Protein AF-A0A8T5ZHW4-F1 (afdb_monomer_lite)

pLDDT: mean 70.49, std 11.6, range [33.94, 86.69]

Foldseek 3Di:
DVLLLVLLVLLLVLLVVLLVVLVVPVDPDPPPLLVVLLVLLLVQLVVLQCVLVPPDDDPDPDDPPPVVVVNSVSVSVSVSSVSSPVSSVVNVVPDDSNVVSNVRSVVSSVCVVVCVVVCVVCCVPCVSVVSNVSSVVSNVVSVVSVVVVVVD

Organism: Escherichia coli (NCBI:txid562)

Radius of gyration: 17.38 Å; chains: 1; bounding box: 43×39×49 Å

InterPro domains:
  IPR003810 Putative manganese efflux pump [PF02659] (1-146)
  IPR003810 Putative manganese efflux pump [PTHR35529] (1-149)
  IPR022929 Manganese exporter MntP [MF_01521] (1-149)

Secondary structure (DSSP, 8-state):
-HHHHHHHHHHHHHHHHHHHHHHH-TTTHHHHHHHHHHHHHHHHHHHHHHHHHH-SS---S--HHHHHHHHHHHHHHHHHHHHHHHHHHHHHTT--HHHHHHHHHHHHHHHHHHHHHHHHHHHHHHHHHHHHHHHHHHHHHHHHHHHHHHH-

Sequence (152 aa):
LRTGLIFGAVETLTPLIGWGMGMLASRFVLEWNHWIAFVLLIFLGGRMIIEGFRGADDEDEEPRRRHGFWLLVTTAIATSLDAMAVGVGLAFLQVNIIATALAIGCATLIMSTLGMMVGRFIGSIIGKKAEILGGLVLIGIGVQILWTHFHG

Structure (mmCIF, N/CA/C/O backbone):
data_AF-A0A8T5ZHW4-F1
#
_entry.id   AF-A0A8T5ZHW4-F1
#
loop_
_atom_site.group_PDB
_atom_site.id
_atom_site.type_symbol
_atom_site.label_atom_id
_atom_site.label_alt_id
_atom_site.label_comp_id
_atom_site.label_asym_id
_atom_site.label_entity_id
_atom_site.label_seq_id
_atom_site.pdbx_PDB_ins_code
_atom_site.Cartn_x
_atom_site.Cartn_y
_atom_site.Cartn_z
_atom_site.occupancy
_atom_site.B_iso_or_equiv
_atom_site.auth_seq_id
_atom_site.auth_comp_id
_atom_site.auth_asym_id
_atom_site.auth_atom_id
_atom_site.pdbx_PDB_model_num
ATOM 1 N N . LEU A 1 1 ? 11.041 13.430 -0.108 1.00 62.59 1 LEU A N 1
ATOM 2 C CA . LEU A 1 1 ? 10.346 14.137 0.991 1.00 62.59 1 LEU A CA 1
ATOM 3 C C . LEU A 1 1 ? 8.910 14.527 0.631 1.00 62.59 1 LEU A C 1
ATOM 5 O O . LEU A 1 1 ? 8.019 14.053 1.312 1.00 62.59 1 LEU A O 1
ATOM 9 N N . ARG A 1 2 ? 8.651 15.292 -0.450 1.00 70.69 2 ARG A N 1
ATOM 10 C CA . ARG A 1 2 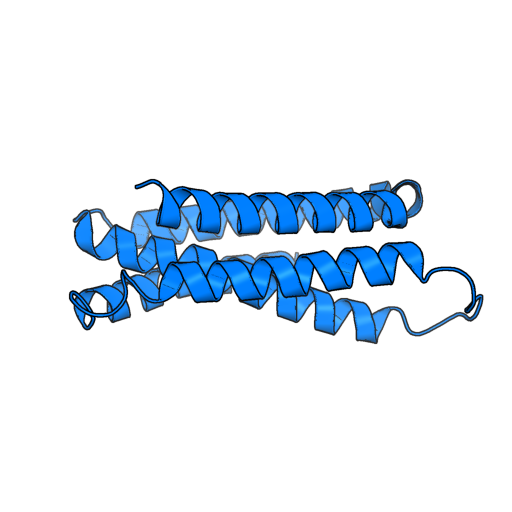? 7.268 15.638 -0.869 1.00 70.69 2 ARG A CA 1
ATOM 11 C C . ARG A 1 2 ? 6.353 14.411 -1.030 1.00 70.69 2 ARG A C 1
ATOM 13 O O . ARG A 1 2 ? 5.271 14.398 -0.469 1.00 70.69 2 ARG A O 1
ATOM 20 N N . THR A 1 3 ? 6.816 13.361 -1.711 1.00 68.50 3 THR A N 1
ATOM 21 C CA . THR A 1 3 ? 6.047 12.117 -1.903 1.00 68.50 3 THR A CA 1
ATOM 22 C C . THR A 1 3 ? 5.775 11.379 -0.589 1.00 68.50 3 THR A C 1
ATOM 24 O O . THR A 1 3 ? 4.645 10.986 -0.343 1.00 68.50 3 THR A O 1
ATOM 27 N N . GLY A 1 4 ? 6.779 11.257 0.288 1.00 73.50 4 GLY A N 1
ATOM 28 C CA . GLY A 1 4 ? 6.621 10.610 1.597 1.00 73.50 4 GLY A CA 1
ATOM 29 C C . GLY A 1 4 ? 5.684 11.368 2.540 1.00 73.50 4 GLY A C 1
ATOM 30 O O . GLY A 1 4 ? 4.949 10.740 3.291 1.00 73.50 4 GLY A O 1
ATOM 31 N N . LEU A 1 5 ? 5.646 12.703 2.455 1.00 77.44 5 LEU A N 1
ATOM 32 C CA . LEU A 1 5 ? 4.686 13.522 3.200 1.00 77.44 5 LEU A CA 1
ATOM 33 C C . LEU A 1 5 ? 3.248 13.284 2.713 1.00 77.44 5 LEU A C 1
ATOM 35 O O . LEU A 1 5 ? 2.347 13.135 3.529 1.00 77.44 5 LEU A O 1
ATOM 39 N N . ILE A 1 6 ? 3.044 13.220 1.391 1.00 76.75 6 ILE A N 1
ATOM 40 C CA . ILE A 1 6 ? 1.728 12.950 0.793 1.00 76.75 6 ILE A CA 1
ATOM 41 C C . ILE A 1 6 ? 1.243 11.554 1.194 1.00 76.75 6 ILE A C 1
ATOM 43 O O . ILE A 1 6 ? 0.129 11.427 1.688 1.00 76.75 6 ILE A O 1
ATOM 47 N N . PHE A 1 7 ? 2.087 10.528 1.053 1.00 75.81 7 PHE A N 1
ATOM 48 C CA . PHE A 1 7 ? 1.748 9.165 1.470 1.00 75.81 7 PHE A CA 1
ATOM 49 C C . PHE A 1 7 ? 1.482 9.078 2.974 1.00 75.81 7 PHE A C 1
ATOM 51 O O . PHE A 1 7 ? 0.457 8.543 3.366 1.00 75.81 7 PHE A O 1
ATOM 58 N N . GLY A 1 8 ? 2.335 9.664 3.819 1.00 79.19 8 GLY A N 1
ATOM 59 C CA . GLY A 1 8 ? 2.117 9.678 5.268 1.00 79.19 8 GLY A CA 1
ATOM 60 C C . GLY A 1 8 ? 0.810 10.367 5.674 1.00 79.19 8 GLY A C 1
ATOM 61 O O . GLY A 1 8 ? 0.099 9.866 6.540 1.00 79.19 8 GLY A O 1
ATOM 62 N N . ALA A 1 9 ? 0.447 11.480 5.028 1.00 81.00 9 ALA A N 1
ATOM 63 C CA . ALA A 1 9 ? -0.814 12.173 5.291 1.00 81.00 9 ALA A CA 1
ATOM 64 C C . ALA A 1 9 ? -2.034 11.354 4.836 1.00 81.00 9 ALA A C 1
ATOM 66 O O . ALA A 1 9 ? -2.997 11.220 5.592 1.00 81.00 9 ALA A O 1
ATOM 67 N N . VAL A 1 10 ? -1.978 10.771 3.634 1.00 80.44 10 VAL A N 1
ATOM 68 C CA . VAL A 1 10 ? -3.036 9.892 3.110 1.00 80.44 10 VAL A CA 1
ATOM 69 C C . VAL A 1 10 ? -3.205 8.666 4.010 1.00 80.44 10 VAL A C 1
ATOM 71 O O . VAL A 1 10 ? -4.324 8.366 4.415 1.00 80.44 10 VAL A O 1
ATOM 74 N N . GLU A 1 11 ? -2.115 8.023 4.420 1.00 82.25 11 GLU A N 1
ATOM 75 C CA . GLU A 1 11 ? -2.133 6.853 5.311 1.00 82.25 11 GLU A CA 1
ATOM 76 C C . GLU A 1 11 ? -2.474 7.185 6.771 1.00 82.25 11 GLU A C 1
ATOM 78 O O . GLU A 1 11 ? -2.842 6.301 7.532 1.00 82.25 11 GLU A O 1
ATOM 83 N N . THR A 1 12 ? -2.419 8.454 7.185 1.00 83.50 12 THR A N 1
ATOM 84 C CA . THR A 1 12 ? -2.979 8.880 8.484 1.00 83.50 12 THR A CA 1
ATOM 85 C C . THR A 1 12 ? -4.492 9.073 8.391 1.00 83.50 12 THR A C 1
ATOM 87 O O . THR A 1 12 ? -5.233 8.721 9.306 1.00 83.50 12 THR A O 1
ATOM 90 N N . LEU A 1 13 ? -4.969 9.648 7.283 1.00 83.38 13 LEU A N 1
ATOM 91 C CA . LEU A 1 13 ? -6.390 9.933 7.065 1.00 83.38 13 LEU A CA 1
ATOM 92 C C . LEU A 1 13 ? -7.195 8.668 6.770 1.00 83.38 13 LEU A C 1
ATOM 94 O O . LEU A 1 13 ? -8.342 8.546 7.193 1.00 83.38 13 LEU A O 1
ATOM 98 N N . THR A 1 14 ? -6.597 7.717 6.064 1.00 82.31 14 THR A N 1
ATOM 99 C CA . THR A 1 14 ? -7.297 6.528 5.583 1.00 82.31 14 THR A CA 1
ATOM 100 C C . THR A 1 14 ? -7.797 5.609 6.713 1.00 82.31 14 THR A C 1
ATOM 102 O O . THR A 1 14 ? -8.972 5.237 6.675 1.00 82.31 14 THR A O 1
ATOM 105 N N . PRO A 1 15 ? -7.014 5.305 7.770 1.00 80.50 15 PRO A N 1
ATOM 106 C CA . PRO A 1 15 ? -7.500 4.561 8.931 1.00 80.50 15 PRO A CA 1
ATOM 107 C C . PRO A 1 15 ? -8.620 5.285 9.680 1.00 80.50 15 PRO A C 1
ATOM 109 O O . PRO A 1 15 ? -9.536 4.634 10.171 1.00 80.50 15 PRO A O 1
ATOM 112 N N . LEU A 1 16 ? -8.584 6.623 9.748 1.00 82.75 16 LEU A N 1
ATOM 113 C CA . LEU A 1 16 ? -9.639 7.423 10.385 1.00 82.75 16 LEU A CA 1
ATOM 114 C C . LEU A 1 16 ? -10.957 7.328 9.604 1.00 82.75 16 LEU A C 1
ATOM 116 O O . LEU A 1 16 ? -12.023 7.169 10.200 1.00 82.75 16 LEU A O 1
ATOM 120 N N . ILE A 1 17 ? -10.878 7.380 8.272 1.00 80.94 17 ILE A N 1
ATOM 121 C CA . ILE A 1 17 ? -12.030 7.194 7.380 1.00 80.94 17 ILE A CA 1
ATOM 122 C C . ILE A 1 17 ? -12.559 5.755 7.492 1.00 80.94 17 ILE A C 1
ATOM 124 O O . ILE A 1 17 ? -13.765 5.557 7.639 1.00 80.94 17 ILE A O 1
ATOM 128 N N . GLY A 1 18 ? -11.667 4.758 7.482 1.00 77.00 18 GLY A N 1
ATOM 129 C CA . GLY A 1 18 ? -12.012 3.347 7.667 1.00 77.00 18 GLY A CA 1
ATOM 130 C C . GLY A 1 18 ? -12.685 3.082 9.014 1.00 77.00 18 GLY A C 1
ATOM 131 O O . GLY A 1 18 ? -13.712 2.416 9.065 1.00 77.00 18 GLY A O 1
ATOM 132 N N . TRP A 1 19 ? -12.181 3.681 10.092 1.00 78.94 19 TRP A N 1
ATOM 133 C CA . TRP A 1 19 ? -12.791 3.617 11.420 1.00 78.94 19 TRP A CA 1
ATOM 134 C C . TRP A 1 19 ? -14.200 4.227 11.441 1.00 78.94 19 TRP A C 1
ATOM 136 O O . TRP A 1 19 ? -15.139 3.601 11.936 1.00 78.94 19 TRP A O 1
ATOM 146 N N . GLY A 1 20 ? -14.377 5.405 10.829 1.00 75.81 20 GLY A N 1
ATOM 147 C CA . GLY A 1 20 ? -15.682 6.058 10.682 1.00 75.81 20 GLY A CA 1
ATOM 148 C C . GLY A 1 20 ? -16.696 5.207 9.910 1.00 75.81 20 GLY A C 1
ATOM 149 O O . GLY A 1 20 ? -17.837 5.053 10.346 1.00 75.81 20 GLY A O 1
ATOM 150 N N . MET A 1 21 ? -16.272 4.599 8.799 1.00 72.94 21 MET A N 1
ATOM 151 C CA . MET A 1 21 ? -17.109 3.669 8.033 1.00 72.94 21 MET A CA 1
ATOM 152 C C . MET A 1 21 ? -17.379 2.364 8.789 1.00 72.94 21 MET A C 1
ATOM 154 O O . MET A 1 21 ? -18.499 1.864 8.740 1.00 72.94 21 MET A O 1
ATOM 158 N N . GLY A 1 22 ? -16.403 1.830 9.526 1.00 71.00 22 GLY A N 1
ATOM 159 C CA . GLY A 1 22 ? -16.541 0.611 10.328 1.00 71.00 22 GLY A CA 1
ATOM 160 C C . GLY A 1 22 ? -17.581 0.742 11.441 1.00 71.00 22 GLY A C 1
ATOM 161 O O . GLY A 1 22 ? -18.373 -0.177 11.652 1.00 71.00 22 GLY A O 1
ATOM 162 N N . MET A 1 23 ? -17.662 1.915 12.078 1.00 69.44 23 MET A N 1
ATOM 163 C CA . MET A 1 23 ? -18.726 2.219 13.042 1.00 69.44 23 MET A CA 1
ATOM 164 C C . MET A 1 23 ? -20.125 2.246 12.403 1.00 69.44 23 MET A C 1
ATOM 166 O O . MET A 1 23 ? -21.094 1.858 13.052 1.00 69.44 23 MET A O 1
ATOM 170 N N . LEU A 1 24 ? -20.247 2.673 11.139 1.00 65.00 24 LEU A N 1
ATOM 171 C CA . LEU A 1 24 ? -21.525 2.737 10.411 1.00 65.00 24 LEU A CA 1
ATOM 172 C C . LEU A 1 24 ? -21.920 1.397 9.772 1.00 65.00 24 LEU A C 1
ATOM 174 O O . LEU A 1 24 ? -23.103 1.096 9.632 1.00 65.00 24 LEU A O 1
ATOM 178 N N . ALA A 1 25 ? -20.935 0.590 9.381 1.00 59.34 25 ALA A N 1
ATOM 179 C CA . ALA A 1 25 ? -21.111 -0.571 8.514 1.00 59.34 25 ALA A CA 1
ATOM 180 C C . ALA A 1 25 ? -20.877 -1.919 9.221 1.00 59.34 25 ALA A C 1
ATOM 182 O O . ALA A 1 25 ? -20.619 -2.924 8.554 1.00 59.34 25 ALA A O 1
ATOM 183 N N . SER A 1 26 ? -21.021 -1.952 10.555 1.00 54.31 26 SER A N 1
ATOM 184 C CA . SER A 1 26 ? -20.735 -3.070 11.479 1.00 54.31 26 SER A CA 1
ATOM 185 C C . SER A 1 26 ? -21.233 -4.471 11.062 1.00 54.31 26 SER A C 1
ATOM 187 O O . SER A 1 26 ? -20.790 -5.449 11.663 1.00 54.31 26 SER A O 1
ATOM 189 N N . ARG A 1 27 ? -22.118 -4.615 10.065 1.00 52.06 27 ARG A N 1
ATOM 190 C CA . ARG A 1 27 ? -22.620 -5.920 9.598 1.00 52.06 27 ARG A CA 1
ATOM 191 C C . ARG A 1 27 ? -22.361 -6.281 8.129 1.00 52.06 27 ARG A C 1
ATOM 193 O O . ARG A 1 27 ? -22.605 -7.429 7.791 1.00 52.06 27 ARG A O 1
ATOM 200 N N . PHE A 1 28 ? -21.864 -5.382 7.271 1.00 50.22 28 PHE A N 1
ATOM 201 C CA . PHE A 1 28 ? -21.766 -5.651 5.817 1.00 50.22 28 PHE A CA 1
ATOM 202 C C . PHE A 1 28 ? -20.334 -5.751 5.255 1.00 50.22 28 PHE A C 1
ATOM 204 O O . PHE A 1 28 ? -20.141 -6.298 4.175 1.00 50.22 28 PHE A O 1
ATOM 211 N N . VAL A 1 29 ? -19.318 -5.242 5.959 1.00 54.22 29 VAL A N 1
ATOM 212 C CA . VAL A 1 29 ? -17.973 -5.030 5.373 1.00 54.22 29 VAL A CA 1
ATOM 213 C C . VAL A 1 29 ? -17.043 -6.251 5.476 1.00 54.22 29 VAL A C 1
ATOM 215 O O . VAL A 1 29 ? -16.103 -6.376 4.695 1.00 54.22 29 VAL A O 1
ATOM 218 N N . LEU A 1 30 ? -17.309 -7.186 6.391 1.00 54.53 30 LEU A N 1
ATOM 219 C CA . LEU A 1 30 ? -16.397 -8.305 6.674 1.00 54.53 30 LEU A CA 1
ATOM 220 C C . LEU A 1 30 ? -16.317 -9.351 5.543 1.00 54.53 30 LEU A C 1
ATOM 222 O O . LEU A 1 30 ? -15.247 -9.915 5.327 1.00 54.53 30 LEU A O 1
ATOM 226 N N . GLU A 1 31 ? -17.389 -9.571 4.775 1.00 54.53 31 GLU A N 1
ATOM 227 C CA . GLU A 1 31 ? -17.386 -10.572 3.691 1.00 54.53 31 GLU A CA 1
ATOM 228 C C . GLU A 1 31 ? -16.823 -10.038 2.363 1.00 54.53 31 GLU A C 1
ATOM 230 O O . GLU A 1 31 ? -16.180 -10.780 1.625 1.00 54.53 31 GLU A O 1
ATOM 235 N N . TRP A 1 32 ? -17.000 -8.750 2.049 1.00 54.84 32 TRP A N 1
ATOM 236 C CA . TRP A 1 32 ? -16.621 -8.208 0.732 1.00 54.84 32 TRP A CA 1
ATOM 237 C C . TRP A 1 32 ? -15.138 -7.833 0.592 1.00 54.84 32 TRP A C 1
ATOM 239 O O . TRP A 1 32 ? -14.599 -7.865 -0.516 1.00 54.84 32 TRP A O 1
ATOM 249 N N . ASN A 1 33 ? -14.448 -7.514 1.693 1.00 61.97 33 ASN A N 1
ATOM 250 C CA . ASN A 1 33 ? -13.066 -7.017 1.644 1.00 61.97 33 ASN A CA 1
ATOM 251 C C .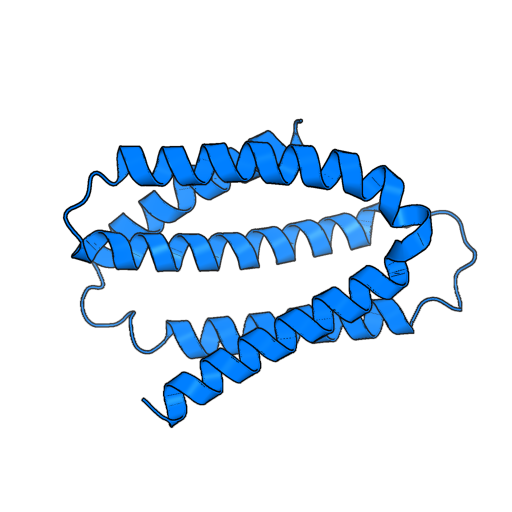 ASN A 1 33 ? -12.068 -8.022 1.043 1.00 61.97 33 ASN A C 1
ATOM 253 O O . ASN A 1 33 ? -11.159 -7.626 0.313 1.00 61.97 33 ASN A O 1
ATOM 257 N N . HIS A 1 34 ? -12.247 -9.319 1.302 1.00 67.19 34 HIS A N 1
ATOM 258 C CA . HIS A 1 34 ? -11.289 -10.349 0.892 1.00 67.19 34 HIS A CA 1
ATOM 259 C C . HIS A 1 34 ? -11.243 -10.534 -0.632 1.00 67.19 34 HIS A C 1
ATOM 261 O O . HIS A 1 34 ? -10.159 -10.614 -1.212 1.00 67.19 34 HIS A O 1
ATOM 267 N N . TRP A 1 35 ? -12.402 -10.526 -1.303 1.00 66.81 35 TRP A N 1
ATOM 268 C CA . TRP A 1 35 ? -12.468 -10.627 -2.766 1.00 66.81 35 TRP A CA 1
ATOM 269 C C . TRP A 1 35 ? -11.863 -9.387 -3.436 1.00 66.81 35 TRP A C 1
ATOM 271 O O . TRP A 1 35 ? -11.126 -9.502 -4.416 1.00 66.81 35 TRP A O 1
ATOM 281 N N . ILE A 1 36 ? -12.138 -8.195 -2.898 1.00 68.44 36 ILE A N 1
ATOM 282 C CA . ILE A 1 36 ? -11.606 -6.935 -3.436 1.00 68.44 36 ILE A CA 1
ATOM 283 C C . ILE A 1 36 ? -10.075 -6.914 -3.332 1.00 68.44 36 ILE A C 1
ATOM 285 O O . ILE A 1 36 ? -9.402 -6.623 -4.324 1.00 68.44 36 ILE A O 1
ATOM 289 N N . ALA A 1 37 ? -9.523 -7.280 -2.170 1.00 67.94 37 ALA A N 1
ATOM 290 C CA . ALA A 1 37 ? -8.080 -7.381 -1.963 1.00 67.94 37 ALA A CA 1
ATOM 291 C C . ALA A 1 37 ? -7.442 -8.400 -2.920 1.00 67.94 37 ALA A C 1
ATOM 293 O O . ALA A 1 37 ? -6.447 -8.092 -3.575 1.00 67.94 37 ALA A O 1
ATOM 294 N N . PHE A 1 38 ? -8.051 -9.580 -3.068 1.00 74.31 38 PHE A N 1
ATOM 295 C CA . PHE A 1 38 ? -7.587 -10.615 -3.991 1.00 74.31 38 PHE A CA 1
ATOM 296 C C . PHE A 1 38 ? -7.494 -10.117 -5.440 1.00 74.31 38 PHE A C 1
ATOM 298 O O . PHE A 1 38 ? -6.443 -10.242 -6.075 1.00 74.31 38 PHE A O 1
ATOM 305 N N . VAL A 1 39 ? -8.574 -9.521 -5.956 1.00 75.19 39 VAL A N 1
ATOM 306 C CA . VAL A 1 39 ? -8.633 -9.034 -7.343 1.00 75.19 39 VAL A CA 1
ATOM 307 C C . VAL A 1 39 ? -7.602 -7.934 -7.580 1.00 75.19 39 VAL A C 1
ATOM 309 O O . VAL A 1 39 ? -6.907 -7.960 -8.595 1.00 75.19 39 VAL A O 1
ATOM 312 N N . LEU A 1 40 ? -7.461 -6.995 -6.642 1.00 70.19 40 LEU A N 1
ATOM 313 C CA . LEU A 1 40 ? -6.480 -5.915 -6.750 1.00 70.19 40 LEU A CA 1
ATOM 314 C C . LEU A 1 40 ? -5.041 -6.432 -6.723 1.00 70.19 40 LEU A C 1
ATOM 316 O O . LEU A 1 40 ? -4.234 -5.994 -7.543 1.00 70.19 40 LEU A O 1
ATOM 320 N N . LEU A 1 41 ? -4.724 -7.369 -5.826 1.00 74.69 41 LEU A N 1
ATOM 321 C CA . LEU A 1 41 ? -3.380 -7.936 -5.696 1.00 74.69 41 LEU A CA 1
ATOM 322 C C . LEU A 1 41 ? -2.984 -8.756 -6.925 1.00 74.69 41 LEU A C 1
ATOM 324 O O . LEU A 1 41 ? -1.871 -8.589 -7.426 1.00 74.69 41 LEU A O 1
ATOM 328 N N . ILE A 1 42 ? -3.891 -9.586 -7.455 1.00 79.69 42 ILE A N 1
ATOM 329 C CA . ILE A 1 42 ? -3.634 -10.324 -8.698 1.00 79.69 42 ILE A CA 1
ATOM 330 C C . ILE A 1 42 ? -3.490 -9.372 -9.883 1.00 79.69 42 ILE A C 1
ATOM 332 O O . ILE A 1 42 ? -2.564 -9.532 -10.678 1.00 79.69 42 ILE A O 1
ATOM 336 N N . PHE A 1 43 ? -4.369 -8.376 -10.008 1.00 77.06 43 PHE A N 1
ATOM 337 C CA . PHE A 1 43 ? -4.306 -7.426 -11.116 1.00 77.06 43 PHE A CA 1
ATOM 338 C C . PHE A 1 43 ? -3.004 -6.615 -11.093 1.00 77.06 43 PHE A C 1
ATOM 340 O O . PHE A 1 43 ? -2.301 -6.541 -12.103 1.00 77.06 43 PHE A O 1
ATOM 347 N N . LEU A 1 44 ? -2.648 -6.050 -9.936 1.00 73.94 44 LEU A N 1
ATOM 348 C CA . LEU A 1 44 ? -1.426 -5.267 -9.767 1.00 73.94 44 LEU A CA 1
ATOM 349 C C . LEU A 1 44 ? -0.177 -6.137 -9.946 1.00 73.94 44 LEU A C 1
ATOM 351 O O . LEU A 1 44 ? 0.719 -5.767 -10.706 1.00 73.94 44 LEU A O 1
ATOM 355 N N . GLY A 1 45 ? -0.137 -7.311 -9.309 1.00 77.31 45 GLY A N 1
ATOM 356 C CA . GLY A 1 45 ? 0.991 -8.231 -9.412 1.00 77.31 45 GLY A CA 1
ATOM 357 C C . GLY A 1 45 ? 1.191 -8.761 -10.832 1.00 77.31 45 GLY A C 1
ATOM 358 O O . GLY A 1 45 ? 2.314 -8.778 -11.332 1.00 77.31 45 GLY A O 1
ATOM 359 N N . GLY A 1 46 ? 0.103 -9.094 -11.532 1.00 79.81 46 GLY A N 1
ATOM 360 C CA . GLY A 1 46 ? 0.138 -9.492 -12.938 1.00 79.81 46 GLY A CA 1
ATOM 361 C C . GLY A 1 46 ? 0.659 -8.378 -13.844 1.00 79.81 46 GLY A C 1
ATOM 362 O O . GLY A 1 46 ? 1.511 -8.631 -14.696 1.00 79.81 46 GLY A O 1
ATOM 363 N N . ARG A 1 47 ? 0.221 -7.130 -13.625 1.00 77.81 47 ARG A N 1
ATOM 364 C CA . ARG A 1 47 ? 0.720 -5.976 -14.384 1.00 77.81 47 ARG A CA 1
ATOM 365 C C . ARG A 1 47 ? 2.224 -5.771 -14.183 1.00 77.81 47 ARG A C 1
ATOM 367 O O . ARG A 1 47 ? 2.927 -5.613 -15.173 1.00 77.81 47 ARG A O 1
ATOM 374 N N . MET A 1 48 ? 2.714 -5.848 -12.942 1.00 71.69 48 MET A N 1
ATOM 375 C CA . MET A 1 48 ? 4.147 -5.730 -12.623 1.00 71.69 48 MET A CA 1
ATOM 376 C C . MET A 1 48 ? 4.980 -6.832 -13.290 1.00 71.69 48 MET A C 1
ATOM 378 O O . MET A 1 48 ? 6.056 -6.571 -13.820 1.00 71.69 48 MET A O 1
ATOM 382 N N . ILE A 1 49 ? 4.474 -8.067 -13.322 1.00 80.62 49 ILE A N 1
ATOM 383 C CA . ILE A 1 49 ? 5.152 -9.169 -14.015 1.00 80.62 49 ILE A CA 1
ATOM 384 C C . ILE A 1 49 ? 5.209 -8.908 -15.527 1.00 80.62 49 ILE A C 1
ATOM 386 O O . ILE A 1 49 ? 6.273 -9.057 -16.128 1.00 80.62 49 ILE A O 1
ATOM 390 N N . ILE A 1 50 ? 4.096 -8.490 -16.143 1.00 78.81 50 ILE A N 1
ATOM 391 C CA . ILE A 1 50 ? 4.037 -8.178 -17.580 1.00 78.81 50 ILE A CA 1
ATOM 392 C C . ILE A 1 50 ? 5.016 -7.053 -17.930 1.00 78.81 50 ILE A C 1
ATOM 394 O O . ILE A 1 50 ? 5.761 -7.185 -18.899 1.00 78.81 50 ILE A O 1
ATOM 398 N N . GLU A 1 51 ? 5.040 -5.977 -17.143 1.00 72.00 51 GLU A N 1
ATOM 399 C CA . GLU A 1 51 ? 5.947 -4.835 -17.317 1.00 72.00 51 GLU A CA 1
ATOM 400 C C . GLU A 1 51 ? 7.418 -5.267 -17.165 1.00 72.00 51 GLU A C 1
ATOM 402 O O . GLU A 1 51 ? 8.260 -4.968 -18.017 1.00 72.00 51 GLU A O 1
ATOM 407 N N . GLY A 1 52 ? 7.707 -6.094 -16.156 1.00 70.81 52 GLY A N 1
ATOM 408 C CA . GLY A 1 52 ? 9.026 -6.673 -15.923 1.00 70.81 52 GLY A CA 1
ATOM 409 C C . GLY A 1 52 ? 9.521 -7.583 -17.055 1.00 70.81 52 GLY A C 1
ATOM 410 O O . GLY A 1 52 ? 10.724 -7.625 -17.320 1.00 70.81 52 GLY A O 1
ATOM 411 N N . PHE A 1 53 ? 8.627 -8.274 -17.772 1.00 75.19 53 PHE A N 1
ATOM 412 C CA . PHE A 1 53 ? 8.984 -9.085 -18.944 1.00 75.19 53 PHE A CA 1
ATOM 413 C C . PHE A 1 53 ? 9.025 -8.290 -20.262 1.00 75.19 53 PHE A C 1
ATOM 415 O O . PHE A 1 53 ? 9.818 -8.638 -21.136 1.00 75.19 53 PHE A O 1
ATOM 422 N N . ARG A 1 54 ? 8.244 -7.209 -20.410 1.00 70.38 54 ARG A N 1
ATOM 423 C CA . ARG A 1 54 ? 8.120 -6.423 -21.658 1.00 70.38 54 ARG A CA 1
ATOM 424 C C . ARG A 1 54 ? 9.275 -5.473 -21.981 1.00 70.38 54 ARG A C 1
ATOM 426 O O . ARG A 1 54 ? 9.269 -4.874 -23.049 1.00 70.38 54 ARG A O 1
ATOM 433 N N . GLY A 1 55 ? 10.265 -5.314 -21.107 1.00 58.22 55 GLY A N 1
ATOM 434 C CA . GLY A 1 55 ? 11.404 -4.437 -21.394 1.00 58.22 55 GLY A CA 1
ATOM 435 C C . GLY A 1 55 ? 12.353 -5.012 -22.453 1.00 58.22 55 GLY A C 1
ATOM 436 O O . GLY A 1 55 ? 13.371 -5.586 -22.068 1.00 58.22 55 GLY A O 1
ATOM 437 N N . ALA A 1 56 ? 12.034 -4.892 -23.742 1.00 49.66 56 ALA A N 1
ATOM 438 C CA . ALA A 1 56 ? 12.965 -5.168 -24.840 1.00 49.66 56 ALA A CA 1
ATOM 439 C C . ALA A 1 56 ? 12.614 -4.486 -26.181 1.00 49.66 56 ALA A C 1
ATOM 441 O O . ALA A 1 56 ? 13.025 -5.024 -27.195 1.00 49.66 56 ALA A O 1
ATOM 442 N N . ASP A 1 57 ? 11.901 -3.349 -26.222 1.00 44.12 57 ASP A N 1
ATOM 443 C CA . ASP A 1 57 ? 11.698 -2.662 -27.520 1.00 44.12 57 ASP A CA 1
ATOM 444 C C . ASP A 1 57 ? 11.733 -1.126 -27.537 1.00 44.12 57 ASP A C 1
ATOM 446 O O . ASP A 1 57 ? 11.670 -0.569 -28.618 1.00 44.12 57 ASP A O 1
ATOM 450 N N . ASP A 1 58 ? 11.939 -0.422 -26.419 1.00 40.41 58 ASP A N 1
ATOM 451 C CA . ASP A 1 58 ? 12.134 1.037 -26.474 1.00 40.41 58 ASP A CA 1
ATOM 452 C C . ASP A 1 58 ? 13.437 1.427 -25.763 1.00 40.41 58 ASP A C 1
ATOM 454 O O . ASP A 1 58 ? 13.465 1.815 -24.589 1.00 40.41 58 ASP A O 1
ATOM 458 N N . GLU A 1 59 ? 14.543 1.311 -26.502 1.00 40.72 59 GLU A N 1
ATOM 459 C CA . GLU A 1 59 ? 15.644 2.272 -26.402 1.00 40.72 59 GLU A CA 1
ATOM 460 C C . GLU A 1 59 ? 15.172 3.598 -27.015 1.00 40.72 59 GLU A C 1
ATOM 462 O O . GLU A 1 59 ? 15.624 3.988 -28.078 1.00 40.72 59 GLU A O 1
ATOM 467 N N . ASP A 1 60 ? 14.244 4.284 -26.352 1.00 33.94 60 ASP A N 1
ATOM 468 C CA . ASP A 1 60 ? 13.964 5.687 -26.631 1.00 33.94 60 ASP A CA 1
ATOM 469 C C . ASP A 1 60 ? 13.764 6.424 -25.306 1.00 33.94 60 ASP A C 1
ATOM 471 O O . ASP A 1 60 ? 12.993 6.050 -24.411 1.00 33.94 60 ASP A O 1
ATOM 475 N N . GLU A 1 61 ? 14.569 7.465 -25.148 1.00 43.16 61 GLU A N 1
ATOM 476 C CA . GLU A 1 61 ? 14.509 8.409 -24.050 1.00 43.16 61 GLU A CA 1
ATOM 477 C C . GLU A 1 61 ? 13.105 9.056 -24.009 1.00 43.16 61 GLU A C 1
ATOM 479 O O . GLU A 1 61 ? 12.621 9.579 -25.000 1.00 43.16 61 GLU A O 1
ATOM 484 N N . GLU A 1 62 ? 12.468 9.033 -22.828 1.00 41.41 62 GLU A N 1
ATOM 485 C CA . GLU A 1 62 ? 11.115 9.549 -22.506 1.00 41.41 62 GLU A CA 1
ATOM 486 C C . GLU A 1 62 ? 9.910 8.653 -22.884 1.00 41.41 62 GLU A C 1
ATOM 488 O O . GLU A 1 62 ? 9.344 8.750 -23.968 1.00 41.41 62 GLU A O 1
ATOM 493 N N . PRO A 1 63 ?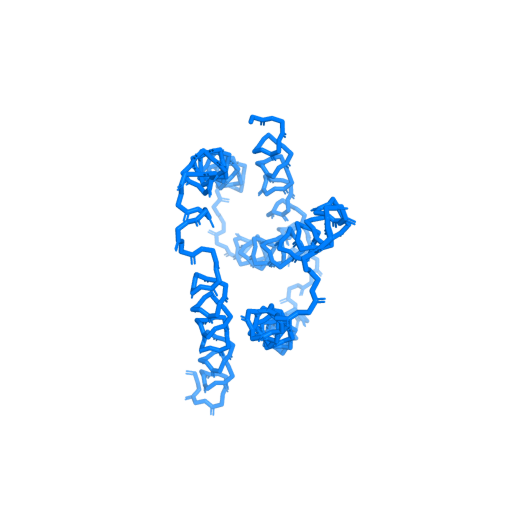 9.372 7.870 -21.914 1.00 38.00 63 PRO A N 1
ATOM 494 C CA . PRO A 1 63 ? 8.238 8.380 -21.129 1.00 38.00 63 PRO A CA 1
ATOM 495 C C . PRO A 1 63 ? 8.215 7.845 -19.678 1.00 38.00 63 PRO A C 1
ATOM 497 O O . PRO A 1 63 ? 7.217 7.317 -19.183 1.00 38.00 63 PRO A O 1
ATOM 500 N N . ARG A 1 64 ? 9.304 8.023 -18.920 1.00 44.84 64 ARG A N 1
ATOM 501 C CA . ARG A 1 64 ? 9.420 7.548 -17.518 1.00 44.84 64 ARG A CA 1
ATOM 502 C C . ARG A 1 64 ? 8.420 8.190 -16.535 1.00 44.84 64 ARG A C 1
ATOM 504 O O . ARG A 1 64 ? 8.221 7.696 -15.429 1.00 44.84 64 ARG A O 1
ATOM 511 N N . ARG A 1 65 ? 7.756 9.284 -16.930 1.00 43.75 65 ARG A N 1
ATOM 512 C CA . ARG A 1 65 ? 6.854 10.075 -16.070 1.00 43.75 65 ARG A CA 1
ATOM 513 C C . ARG A 1 65 ? 5.402 9.579 -16.052 1.00 43.75 65 ARG A C 1
ATOM 515 O O . ARG A 1 65 ? 4.715 9.793 -15.057 1.00 43.75 65 ARG A O 1
ATOM 522 N N . ARG A 1 66 ? 4.931 8.918 -17.121 1.00 42.00 66 ARG A N 1
ATOM 523 C CA . ARG A 1 66 ? 3.524 8.478 -17.260 1.00 42.00 66 ARG A CA 1
ATOM 524 C C . ARG A 1 66 ? 3.261 7.129 -16.583 1.00 42.00 66 ARG A C 1
ATOM 526 O O . ARG A 1 66 ? 2.284 7.016 -15.846 1.00 42.00 66 ARG A O 1
ATOM 533 N N . HIS A 1 67 ? 4.162 6.155 -16.750 1.00 49.19 67 HIS A N 1
ATOM 534 C CA . HIS A 1 67 ? 4.077 4.869 -16.045 1.00 49.19 67 HIS A CA 1
ATOM 535 C C . HIS A 1 67 ? 4.331 5.014 -14.544 1.00 49.19 67 HIS A C 1
ATOM 537 O O . HIS A 1 67 ? 3.574 4.460 -13.753 1.00 49.19 67 HIS A O 1
ATOM 543 N N . GLY A 1 68 ? 5.293 5.854 -14.143 1.00 58.81 68 GLY A N 1
ATOM 544 C CA . GLY A 1 68 ? 5.543 6.142 -12.731 1.00 58.81 68 GLY A CA 1
ATOM 545 C C . GLY A 1 68 ? 4.321 6.725 -12.018 1.00 58.81 68 GLY A C 1
ATOM 546 O O . GLY A 1 68 ? 4.032 6.322 -10.900 1.00 58.81 68 GLY A O 1
ATOM 547 N N . PHE A 1 69 ? 3.559 7.616 -12.665 1.00 60.69 69 PHE A N 1
ATOM 548 C CA . PHE A 1 69 ? 2.347 8.182 -12.068 1.00 60.69 69 PHE A CA 1
ATOM 549 C C . PHE A 1 69 ? 1.243 7.139 -11.891 1.00 60.69 69 PHE A C 1
ATOM 551 O O . PHE A 1 69 ? 0.679 7.050 -10.807 1.00 60.69 69 PHE A O 1
ATOM 558 N N . TRP A 1 70 ? 0.952 6.331 -12.917 1.00 62.06 70 TRP A N 1
ATOM 559 C CA . TRP A 1 70 ? -0.090 5.306 -12.796 1.00 62.06 70 TRP A CA 1
ATOM 560 C C . TRP A 1 70 ? 0.292 4.251 -11.761 1.00 62.06 70 TRP A C 1
ATOM 562 O O . TRP A 1 70 ? -0.550 3.879 -10.959 1.00 62.06 70 TRP A O 1
ATOM 572 N N . LEU A 1 71 ? 1.569 3.854 -11.724 1.00 63.47 71 LEU A N 1
ATOM 573 C CA . LEU A 1 71 ? 2.099 2.905 -10.749 1.00 63.47 71 LEU A CA 1
ATOM 574 C C . LEU A 1 71 ? 2.023 3.477 -9.327 1.00 63.47 71 LEU A C 1
ATOM 576 O O . LEU A 1 71 ? 1.450 2.828 -8.460 1.00 63.47 71 LEU A O 1
ATOM 580 N N . LEU A 1 72 ? 2.463 4.724 -9.112 1.00 65.69 72 LEU A N 1
ATOM 581 C CA . LEU A 1 72 ? 2.306 5.446 -7.840 1.00 65.69 72 LEU A CA 1
ATOM 582 C C . LEU A 1 72 ? 0.842 5.536 -7.403 1.00 65.69 72 LEU A C 1
ATOM 584 O O . LEU A 1 72 ? 0.559 5.351 -6.225 1.00 65.69 72 LEU A O 1
ATOM 588 N N . VAL A 1 73 ? -0.075 5.809 -8.335 1.00 67.31 73 VAL A N 1
ATOM 589 C CA . VAL A 1 73 ? -1.515 5.882 -8.061 1.00 67.31 73 VAL A CA 1
ATOM 590 C C . VAL A 1 73 ? -2.063 4.509 -7.685 1.00 67.31 73 VAL A C 1
ATOM 592 O O . VAL A 1 73 ? -2.729 4.401 -6.661 1.00 67.31 73 VAL A O 1
ATOM 595 N N . THR A 1 74 ? -1.761 3.446 -8.434 1.00 65.00 74 THR A N 1
ATOM 596 C CA . THR A 1 74 ? -2.211 2.093 -8.071 1.00 65.00 74 THR A CA 1
ATOM 597 C C . THR A 1 74 ? -1.624 1.610 -6.758 1.00 65.00 74 THR A C 1
ATOM 599 O O . THR A 1 74 ? -2.355 1.029 -5.966 1.00 65.00 74 THR A O 1
ATOM 602 N N . THR A 1 75 ? -0.342 1.866 -6.492 1.00 67.50 75 THR A N 1
ATOM 603 C CA . THR A 1 75 ? 0.278 1.505 -5.216 1.00 67.50 75 THR A CA 1
ATOM 604 C C . THR A 1 75 ? -0.353 2.305 -4.083 1.00 67.50 75 THR A C 1
ATOM 606 O O . THR A 1 75 ? -0.718 1.714 -3.080 1.00 67.50 75 THR A O 1
ATOM 609 N N . ALA A 1 76 ? -0.579 3.612 -4.260 1.00 70.12 76 ALA A N 1
ATOM 610 C CA . ALA A 1 76 ? -1.274 4.431 -3.268 1.00 70.12 76 ALA A CA 1
ATOM 611 C C . ALA A 1 76 ? -2.691 3.918 -2.984 1.00 70.12 76 ALA A C 1
ATOM 613 O O . ALA A 1 76 ? -3.077 3.832 -1.827 1.00 70.12 76 ALA A O 1
ATOM 614 N N . ILE A 1 77 ? -3.452 3.539 -4.016 1.00 69.19 77 ILE A N 1
ATOM 615 C CA . ILE A 1 77 ? -4.798 2.971 -3.851 1.00 69.19 77 ILE A CA 1
ATOM 616 C C . ILE A 1 77 ? -4.735 1.620 -3.130 1.00 69.19 77 ILE A C 1
ATOM 618 O O . ILE A 1 77 ? -5.520 1.385 -2.216 1.00 69.19 77 ILE A O 1
ATOM 622 N N . ALA A 1 78 ? -3.808 0.742 -3.519 1.00 70.88 78 ALA A N 1
ATOM 623 C CA . ALA A 1 78 ? -3.654 -0.574 -2.910 1.00 70.88 78 ALA A CA 1
ATOM 624 C C . ALA A 1 78 ? -3.249 -0.476 -1.429 1.00 70.88 78 ALA A C 1
ATOM 626 O O . ALA A 1 78 ? -3.841 -1.150 -0.594 1.00 70.88 78 ALA A O 1
ATOM 627 N N . THR A 1 79 ? -2.285 0.389 -1.097 1.00 74.56 79 THR A N 1
ATOM 628 C CA . THR A 1 79 ? -1.838 0.620 0.287 1.00 74.56 79 THR A CA 1
ATOM 629 C C . THR A 1 79 ? -2.923 1.305 1.123 1.00 74.56 79 THR A C 1
ATOM 631 O O . THR A 1 79 ? -3.187 0.878 2.243 1.00 74.56 79 THR A O 1
ATOM 634 N N . SER A 1 80 ? -3.644 2.269 0.543 1.00 70.31 80 SER A N 1
ATOM 635 C CA . SER A 1 80 ? -4.757 2.952 1.208 1.00 70.31 80 SER A CA 1
ATOM 636 C C . SER A 1 80 ? -5.906 1.981 1.525 1.00 70.31 80 SER A C 1
ATOM 638 O O . SER A 1 80 ? -6.442 1.993 2.630 1.00 70.31 80 SER A O 1
ATOM 640 N N . LEU A 1 81 ? -6.261 1.068 0.614 1.00 68.94 81 LEU A N 1
ATOM 641 C CA . LEU A 1 81 ? -7.278 0.043 0.893 1.00 68.94 81 LEU A CA 1
ATOM 642 C C . LEU A 1 81 ? -6.894 -0.881 2.056 1.00 68.94 81 LEU A C 1
ATOM 644 O O . LEU A 1 81 ? -7.755 -1.218 2.870 1.00 68.94 81 LEU A O 1
ATOM 648 N N . ASP A 1 82 ? -5.617 -1.240 2.168 1.00 71.00 82 ASP A N 1
ATOM 649 C CA . ASP A 1 82 ? -5.100 -2.058 3.269 1.00 71.00 82 ASP A CA 1
ATOM 650 C C . ASP A 1 82 ? -5.203 -1.323 4.620 1.00 71.00 82 ASP A C 1
ATOM 652 O O . ASP A 1 82 ? -5.805 -1.818 5.577 1.00 71.00 82 ASP A O 1
ATOM 656 N N . ALA A 1 83 ? -4.743 -0.071 4.684 1.00 71.38 83 ALA A N 1
ATOM 657 C CA . ALA A 1 83 ? -4.848 0.748 5.892 1.00 71.38 83 ALA A CA 1
ATOM 658 C C . ALA A 1 83 ? -6.298 1.085 6.279 1.00 71.38 83 ALA A C 1
ATOM 660 O O . ALA A 1 83 ? -6.624 1.210 7.465 1.00 71.38 83 ALA A O 1
ATOM 661 N N . MET A 1 84 ? -7.194 1.201 5.295 1.00 72.50 84 MET A N 1
ATOM 662 C CA . MET A 1 84 ? -8.629 1.369 5.527 1.00 72.50 84 MET A CA 1
ATOM 663 C C . MET A 1 84 ? -9.234 0.129 6.187 1.00 72.50 84 MET A C 1
ATOM 665 O O . MET A 1 84 ? -10.007 0.269 7.137 1.00 72.50 84 MET A O 1
ATOM 669 N N . ALA A 1 85 ? -8.867 -1.070 5.726 1.00 67.81 85 ALA A N 1
ATOM 670 C CA . ALA A 1 85 ? -9.316 -2.329 6.315 1.00 67.81 85 ALA A CA 1
ATOM 671 C C . ALA A 1 85 ? -8.841 -2.471 7.770 1.00 67.81 85 ALA A C 1
ATOM 673 O O . ALA A 1 85 ? -9.636 -2.826 8.647 1.00 67.81 85 ALA A O 1
ATOM 674 N N . VAL A 1 86 ? -7.590 -2.092 8.057 1.00 71.81 86 VAL A N 1
ATOM 675 C CA . VAL A 1 86 ? -7.075 -1.995 9.434 1.00 71.81 86 VAL A CA 1
ATOM 676 C C . VAL A 1 86 ? -7.881 -0.979 10.255 1.00 71.81 86 VAL A C 1
ATOM 678 O O . VAL A 1 86 ? -8.252 -1.272 11.391 1.00 71.81 86 VAL A O 1
ATOM 681 N N . GLY A 1 87 ? -8.223 0.182 9.687 1.00 72.56 87 GLY A N 1
ATOM 682 C CA . GLY A 1 87 ? -9.072 1.197 10.327 1.00 72.56 87 GLY A CA 1
ATOM 683 C C . GLY A 1 87 ? -10.467 0.685 10.704 1.00 72.56 87 GLY A C 1
ATOM 684 O O . GLY A 1 87 ? -10.929 0.919 11.823 1.00 72.56 87 GLY A O 1
ATOM 685 N N . VAL A 1 88 ? -11.113 -0.070 9.809 1.00 68.44 88 VAL A N 1
ATOM 686 C CA . VAL A 1 88 ? -12.387 -0.757 10.090 1.00 68.44 88 VAL A CA 1
ATOM 687 C C . VAL A 1 88 ? -12.213 -1.764 11.232 1.00 68.44 88 VAL A C 1
ATOM 689 O O . VAL A 1 88 ? -13.029 -1.784 12.151 1.00 68.44 88 VAL A O 1
ATOM 692 N N . GLY A 1 89 ? -11.137 -2.559 11.225 1.00 66.81 89 GLY A N 1
ATOM 693 C CA . GLY A 1 89 ? -10.823 -3.510 12.299 1.00 66.81 89 GLY A CA 1
ATOM 694 C C . GLY A 1 89 ? -10.609 -2.837 13.661 1.00 66.81 89 GLY A C 1
ATOM 695 O O . GLY A 1 89 ? -11.111 -3.309 14.682 1.00 66.81 89 GLY A O 1
ATOM 696 N N . LEU A 1 90 ? -9.935 -1.684 13.683 1.00 71.31 90 LEU A N 1
ATOM 697 C CA . LEU A 1 90 ? -9.697 -0.896 14.896 1.00 71.31 90 LEU A CA 1
ATOM 698 C C . LEU A 1 90 ? -10.986 -0.332 15.512 1.00 71.31 90 LEU A C 1
ATOM 700 O O . LEU A 1 90 ? -11.017 -0.112 16.724 1.00 71.31 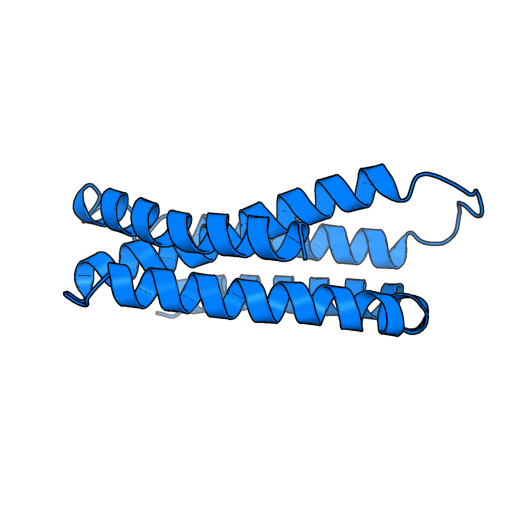90 LEU A O 1
ATOM 704 N N . ALA A 1 91 ? -12.057 -0.149 14.728 1.00 67.38 91 ALA A N 1
ATOM 705 C CA . ALA A 1 91 ? -13.362 0.268 15.251 1.00 67.38 91 ALA A CA 1
ATOM 706 C C . ALA A 1 91 ? -13.944 -0.745 16.248 1.00 67.38 91 ALA A C 1
ATOM 708 O O . ALA A 1 91 ? -14.667 -0.361 17.167 1.00 67.38 91 ALA A O 1
ATOM 709 N N . PHE A 1 92 ? -13.566 -2.017 16.123 1.00 59.69 92 PHE A N 1
ATOM 710 C CA . PHE A 1 92 ? -13.976 -3.078 17.040 1.00 59.69 92 PHE A CA 1
ATOM 711 C C . PHE A 1 92 ? -13.063 -3.206 18.267 1.00 59.69 92 PHE A C 1
ATOM 713 O O . PHE A 1 92 ? -13.475 -3.786 19.268 1.00 59.69 92 PHE A O 1
ATOM 720 N N . LEU A 1 93 ? -11.846 -2.650 18.226 1.00 61.12 93 LEU A N 1
ATOM 721 C CA . LEU A 1 93 ? -10.831 -2.864 19.262 1.00 61.12 93 LEU A CA 1
ATOM 722 C C . LEU A 1 93 ? -10.818 -1.821 20.398 1.00 61.12 93 LEU A C 1
ATOM 724 O O . LEU A 1 93 ? -9.991 -1.945 21.293 1.00 61.12 93 LEU A O 1
ATOM 728 N N . GLN A 1 94 ? -11.720 -0.827 20.432 1.00 58.97 94 GLN A N 1
ATOM 729 C CA . GLN A 1 94 ? -11.806 0.190 21.514 1.00 58.97 94 GLN A CA 1
ATOM 730 C C . GLN A 1 94 ? -10.452 0.872 21.851 1.00 58.97 94 GLN A C 1
ATOM 732 O O . GLN A 1 94 ? -10.247 1.384 22.950 1.00 58.97 94 GLN A O 1
ATOM 737 N N . VAL A 1 95 ? -9.508 0.884 20.906 1.00 69.56 95 VAL A N 1
ATOM 738 C CA . VAL A 1 95 ? -8.178 1.488 21.069 1.00 69.56 95 VAL A CA 1
ATOM 739 C C . VAL A 1 95 ? -8.217 2.963 20.678 1.00 69.56 95 VAL A C 1
ATOM 741 O O . VAL A 1 95 ? -9.101 3.410 19.947 1.00 69.56 95 VAL A O 1
ATOM 744 N N . ASN A 1 96 ? -7.228 3.736 21.131 1.00 77.62 96 ASN A N 1
ATOM 745 C CA . ASN A 1 96 ? -7.104 5.144 20.767 1.00 77.62 96 ASN A CA 1
ATOM 746 C C . ASN A 1 96 ? -6.755 5.298 19.274 1.00 77.62 96 ASN A C 1
ATOM 748 O O . ASN A 1 96 ? -5.584 5.287 18.890 1.00 77.62 96 ASN A O 1
ATOM 752 N N . ILE A 1 97 ? -7.789 5.462 18.443 1.00 77.62 97 ILE A N 1
ATOM 753 C CA . ILE A 1 97 ? -7.679 5.540 16.982 1.00 77.62 97 ILE A CA 1
ATOM 754 C C . ILE A 1 97 ? -6.738 6.656 16.516 1.00 77.62 97 ILE A C 1
ATOM 756 O O . ILE A 1 97 ? -6.024 6.485 15.532 1.00 77.62 97 ILE A O 1
ATOM 760 N N . ILE A 1 98 ? -6.682 7.773 17.247 1.00 78.94 98 ILE A N 1
ATOM 761 C CA . ILE A 1 98 ? -5.816 8.905 16.908 1.00 78.94 98 ILE A CA 1
ATOM 762 C C . ILE A 1 98 ? -4.350 8.499 17.064 1.00 78.94 98 ILE A C 1
ATOM 764 O O . ILE A 1 98 ? -3.555 8.736 16.158 1.00 78.94 98 ILE A O 1
ATOM 768 N N . ALA A 1 99 ? -3.990 7.842 18.171 1.00 80.94 99 ALA A N 1
ATOM 769 C CA . ALA A 1 99 ? -2.622 7.380 18.400 1.00 80.94 99 ALA A CA 1
ATOM 770 C C . ALA A 1 99 ? -2.191 6.334 17.357 1.00 80.94 99 ALA A C 1
ATOM 772 O O . ALA A 1 99 ? -1.081 6.413 16.827 1.00 80.94 99 ALA A O 1
ATOM 773 N N . THR A 1 100 ? -3.076 5.393 17.016 1.00 81.69 100 THR A N 1
ATOM 774 C CA . THR A 1 100 ? -2.783 4.350 16.024 1.00 81.69 100 THR A CA 1
ATOM 775 C C . THR A 1 100 ? -2.654 4.915 14.609 1.00 81.69 100 THR A C 1
ATOM 777 O O . THR A 1 100 ? -1.682 4.606 13.922 1.00 81.69 100 THR A O 1
ATOM 780 N N . ALA A 1 101 ? -3.572 5.786 14.181 1.00 82.19 101 ALA A N 1
ATOM 781 C CA . ALA A 1 101 ? -3.511 6.420 12.862 1.00 82.19 101 ALA A CA 1
ATOM 782 C C . ALA A 1 101 ? -2.237 7.264 12.694 1.00 82.19 101 ALA A C 1
ATOM 784 O O . ALA A 1 101 ? -1.584 7.216 11.652 1.00 82.19 101 ALA A O 1
ATOM 785 N N . LEU A 1 102 ? -1.836 7.988 13.742 1.00 83.44 102 LEU A N 1
ATOM 786 C CA . LEU A 1 102 ? -0.632 8.819 13.731 1.00 83.44 102 LEU A CA 1
ATOM 787 C C . LEU A 1 102 ? 0.646 7.962 13.702 1.00 83.44 102 LEU A C 1
ATOM 789 O O . LEU A 1 102 ? 1.600 8.306 13.004 1.00 83.44 102 LEU A O 1
ATOM 793 N N . ALA A 1 103 ? 0.652 6.810 14.381 1.00 84.81 103 ALA A N 1
ATOM 794 C CA . ALA A 1 103 ? 1.746 5.843 14.301 1.00 84.81 103 ALA A CA 1
ATOM 795 C C . ALA A 1 103 ? 1.893 5.243 12.890 1.00 84.81 103 ALA A C 1
ATOM 797 O O . ALA A 1 103 ? 3.009 5.201 12.367 1.00 84.81 103 ALA A O 1
ATOM 798 N N . ILE A 1 104 ? 0.784 4.843 12.252 1.00 84.75 104 ILE A N 1
ATOM 799 C CA . ILE A 1 104 ? 0.770 4.324 10.870 1.00 84.75 104 ILE A CA 1
ATOM 800 C C . ILE A 1 104 ? 1.276 5.392 9.893 1.00 84.75 104 ILE A C 1
ATOM 802 O O . ILE A 1 104 ? 2.162 5.124 9.076 1.00 84.75 104 ILE A O 1
ATOM 806 N N . GLY A 1 105 ? 0.783 6.624 10.018 1.00 82.56 105 GLY A N 1
ATOM 807 C CA . GLY A 1 105 ? 1.217 7.757 9.206 1.00 82.56 105 GLY A CA 1
ATOM 808 C C . GLY A 1 105 ? 2.709 8.063 9.324 1.00 82.56 105 GLY A C 1
ATOM 809 O O . GLY A 1 105 ? 3.402 8.206 8.314 1.00 82.56 105 GLY A O 1
ATOM 810 N N . CYS A 1 106 ? 3.230 8.113 10.554 1.00 86.06 106 CYS A N 1
ATOM 811 C CA . CYS A 1 106 ? 4.654 8.325 10.815 1.00 86.06 106 CYS A CA 1
ATOM 812 C C . CYS A 1 106 ? 5.521 7.184 10.268 1.00 86.06 106 CYS A C 1
ATOM 814 O O . CYS A 1 106 ? 6.524 7.449 9.599 1.00 86.06 106 CYS A O 1
ATOM 816 N N . ALA A 1 107 ? 5.135 5.927 10.505 1.00 86.06 107 ALA A N 1
ATOM 817 C CA . ALA A 1 107 ? 5.851 4.768 9.976 1.00 86.06 107 ALA A CA 1
ATOM 818 C C . ALA A 1 107 ? 5.898 4.795 8.439 1.00 86.06 107 ALA A C 1
ATOM 820 O O . ALA A 1 107 ? 6.970 4.638 7.850 1.00 86.06 107 ALA A O 1
ATOM 821 N N . THR A 1 108 ? 4.767 5.096 7.796 1.00 84.38 108 THR A N 1
ATOM 822 C CA . THR A 1 108 ? 4.659 5.234 6.336 1.00 84.38 108 THR A CA 1
ATOM 823 C C . THR A 1 108 ? 5.544 6.358 5.815 1.00 84.38 108 THR A C 1
ATOM 825 O O . THR A 1 108 ? 6.253 6.179 4.826 1.00 84.38 108 THR A O 1
ATOM 828 N N . LEU A 1 109 ? 5.547 7.518 6.471 1.00 83.62 109 LEU A N 1
ATOM 829 C CA . LEU A 1 109 ? 6.367 8.653 6.055 1.00 83.62 109 LEU A CA 1
ATOM 830 C C . LEU A 1 109 ? 7.859 8.301 6.066 1.00 83.62 109 LEU A C 1
ATOM 832 O O . LEU A 1 109 ? 8.580 8.632 5.115 1.00 83.62 109 LEU A O 1
ATOM 836 N N . ILE A 1 110 ? 8.311 7.604 7.111 1.00 86.69 110 ILE A N 1
ATOM 837 C CA . ILE A 1 110 ? 9.694 7.136 7.239 1.00 86.69 110 ILE A CA 1
ATOM 838 C C . ILE A 1 110 ? 9.992 6.090 6.159 1.00 86.69 110 ILE A C 1
ATOM 840 O O . ILE A 1 110 ? 10.938 6.271 5.388 1.00 86.69 110 ILE A O 1
ATOM 844 N N . MET A 1 111 ? 9.167 5.046 6.043 1.00 83.44 111 MET A N 1
ATOM 845 C CA . MET A 1 111 ? 9.362 3.970 5.065 1.00 83.44 111 MET A CA 1
ATOM 846 C C . MET A 1 111 ? 9.315 4.465 3.619 1.00 83.44 111 MET A C 1
ATOM 848 O O . MET A 1 111 ? 10.195 4.121 2.839 1.00 83.44 111 MET A O 1
ATOM 852 N N . SER A 1 112 ? 8.351 5.308 3.248 1.00 79.44 112 SER A N 1
ATOM 853 C CA . SER A 1 112 ? 8.235 5.870 1.896 1.00 79.44 112 SER A CA 1
ATOM 854 C C . SER A 1 112 ? 9.423 6.778 1.565 1.00 79.44 112 SER A C 1
ATOM 856 O O . SER A 1 112 ? 9.981 6.720 0.466 1.00 79.44 112 SER A O 1
ATOM 858 N N . THR A 1 113 ? 9.880 7.587 2.528 1.00 80.56 113 THR A N 1
ATOM 859 C CA . THR A 1 113 ? 11.053 8.450 2.327 1.00 80.56 113 THR A CA 1
ATOM 860 C C . THR A 1 113 ? 12.326 7.624 2.146 1.00 80.56 113 THR A C 1
ATOM 862 O O . THR A 1 113 ? 13.073 7.874 1.196 1.00 80.56 113 THR A O 1
ATOM 865 N N . LEU A 1 114 ? 12.550 6.619 2.997 1.00 83.50 114 LEU A N 1
ATOM 866 C CA . LEU A 1 114 ? 13.690 5.707 2.883 1.00 83.50 114 LEU A CA 1
ATOM 867 C C . LEU A 1 114 ? 13.616 4.865 1.606 1.00 83.50 114 LEU A C 1
ATOM 869 O O . LEU A 1 114 ? 14.600 4.781 0.877 1.00 83.50 114 LEU A O 1
ATOM 873 N N . GLY A 1 115 ? 12.448 4.316 1.284 1.00 78.94 115 GLY A N 1
ATOM 874 C CA . GLY A 1 115 ? 12.209 3.503 0.094 1.00 78.94 115 GLY A CA 1
ATOM 875 C C . GLY A 1 115 ? 12.496 4.263 -1.197 1.00 78.94 115 GLY A C 1
ATOM 876 O O . GLY A 1 115 ? 13.155 3.732 -2.083 1.00 78.94 115 GLY A O 1
ATOM 877 N N . MET A 1 116 ? 12.123 5.542 -1.284 1.00 74.62 116 MET A N 1
ATOM 878 C CA . MET A 1 116 ? 12.477 6.392 -2.429 1.00 74.62 116 MET A CA 1
ATOM 879 C C . MET A 1 116 ? 13.979 6.711 -2.483 1.00 74.62 116 MET A C 1
ATOM 881 O O . MET A 1 116 ? 14.560 6.809 -3.566 1.00 74.62 116 MET A O 1
ATOM 885 N N . MET A 1 117 ? 14.634 6.886 -1.328 1.00 76.38 117 MET A N 1
ATOM 886 C CA . MET A 1 117 ? 16.080 7.121 -1.273 1.00 76.38 117 MET A CA 1
ATOM 887 C C . MET A 1 117 ? 16.876 5.887 -1.702 1.00 76.38 117 MET A C 1
ATOM 889 O O . MET A 1 117 ? 17.775 6.027 -2.526 1.00 76.38 117 MET A O 1
ATOM 893 N N . VAL A 1 118 ? 16.523 4.710 -1.189 1.00 78.50 118 VAL A N 1
ATOM 894 C CA . VAL A 1 118 ? 17.170 3.425 -1.488 1.00 78.50 118 VAL A CA 1
ATOM 895 C C . VAL A 1 118 ? 16.804 2.940 -2.893 1.00 78.50 118 VAL A C 1
ATOM 897 O O . VAL A 1 118 ? 17.668 2.495 -3.646 1.00 78.50 118 VAL A O 1
ATOM 900 N N . GLY A 1 119 ? 15.543 3.102 -3.293 1.00 68.50 119 GLY A N 1
ATOM 901 C CA . GLY A 1 119 ? 15.024 2.704 -4.599 1.00 68.50 119 GLY A CA 1
ATOM 902 C C . GLY A 1 119 ? 15.695 3.429 -5.762 1.00 68.50 119 GLY A C 1
ATOM 903 O O . GLY A 1 119 ? 15.910 2.819 -6.804 1.00 68.50 119 GLY A O 1
ATOM 904 N N . ARG A 1 120 ? 16.139 4.683 -5.581 1.00 68.25 120 ARG A N 1
ATOM 905 C CA . ARG A 1 120 ? 16.936 5.382 -6.607 1.00 68.25 120 ARG A CA 1
ATOM 906 C C . ARG A 1 120 ? 18.282 4.695 -6.879 1.00 68.25 120 ARG A C 1
ATOM 908 O O . ARG A 1 120 ? 18.806 4.807 -7.978 1.00 68.25 120 ARG A O 1
ATOM 915 N N . PHE A 1 121 ? 18.851 4.049 -5.860 1.00 66.75 121 PHE A N 1
ATOM 916 C CA . PHE A 1 121 ? 20.191 3.460 -5.890 1.00 66.75 121 PHE A CA 1
ATOM 917 C C . PHE A 1 121 ? 20.145 2.001 -6.354 1.00 66.75 121 PHE A C 1
ATOM 919 O O . PHE A 1 121 ? 20.961 1.573 -7.160 1.00 66.75 121 PHE A O 1
ATOM 926 N N . ILE A 1 122 ? 19.147 1.249 -5.878 1.00 68.75 122 ILE A N 1
ATOM 927 C CA . ILE A 1 122 ? 18.937 -0.164 -6.223 1.00 68.75 122 ILE A CA 1
ATOM 928 C C . ILE A 1 122 ? 18.191 -0.316 -7.560 1.00 68.75 122 ILE A C 1
ATOM 930 O O . ILE A 1 122 ? 18.386 -1.301 -8.277 1.00 68.75 122 ILE A O 1
ATOM 934 N N . GLY A 1 123 ? 17.371 0.669 -7.937 1.00 63.50 123 GLY A N 1
ATOM 935 C CA . GLY A 1 123 ? 16.520 0.622 -9.125 1.00 63.50 123 GLY A CA 1
ATOM 936 C C . GLY A 1 123 ? 17.281 0.525 -10.448 1.00 63.50 123 GLY A C 1
ATOM 937 O O . GLY A 1 123 ? 16.785 -0.123 -11.365 1.00 63.50 123 GLY A O 1
ATOM 938 N N . SER A 1 124 ? 18.493 1.083 -10.551 1.00 60.53 124 SER A N 1
ATOM 939 C CA . SER A 1 124 ? 19.302 0.973 -11.776 1.00 60.53 124 SER A CA 1
ATOM 940 C C . SER A 1 124 ? 19.928 -0.413 -11.974 1.00 60.53 124 SER A C 1
ATOM 942 O O . SER A 1 124 ? 20.230 -0.777 -13.104 1.00 60.53 124 SER A O 1
ATOM 944 N N . ILE A 1 125 ? 20.095 -1.196 -10.901 1.00 61.91 125 ILE A N 1
ATOM 945 C CA . ILE A 1 125 ? 20.796 -2.491 -10.932 1.00 61.91 125 ILE A CA 1
ATOM 946 C C . ILE A 1 125 ? 19.803 -3.660 -10.912 1.00 61.91 125 ILE A C 1
ATOM 948 O O . ILE A 1 125 ? 20.011 -4.669 -11.583 1.00 61.91 125 ILE A O 1
ATOM 952 N N . ILE A 1 126 ? 18.713 -3.542 -10.144 1.00 72.25 126 ILE A N 1
ATOM 953 C CA . ILE A 1 126 ? 17.790 -4.658 -9.868 1.00 72.25 126 ILE A CA 1
ATOM 954 C C . ILE A 1 126 ? 16.355 -4.336 -10.308 1.00 72.25 126 ILE A C 1
ATOM 956 O O . ILE A 1 126 ? 15.506 -5.213 -10.228 1.00 72.25 126 ILE A O 1
ATOM 960 N N . GLY A 1 127 ? 16.064 -3.138 -10.837 1.00 68.12 127 GLY A N 1
ATOM 961 C CA . GLY A 1 127 ? 14.695 -2.664 -11.107 1.00 68.12 127 GLY A CA 1
ATOM 962 C C . GLY A 1 127 ? 13.786 -3.696 -11.782 1.00 68.12 127 GLY A C 1
ATOM 963 O O . GLY A 1 127 ? 12.736 -4.032 -11.245 1.00 68.12 127 GLY A O 1
ATOM 964 N N . LYS A 1 128 ? 14.254 -4.308 -12.877 1.00 69.12 128 LYS A N 1
ATOM 965 C CA . LYS A 1 128 ? 13.495 -5.319 -13.632 1.00 69.12 128 LYS A CA 1
ATOM 966 C C . LYS A 1 128 ? 13.221 -6.601 -12.828 1.00 69.12 128 LYS A C 1
ATOM 968 O O . LYS A 1 128 ? 12.118 -7.132 -12.847 1.00 69.12 128 LYS A O 1
ATOM 973 N N . LYS A 1 129 ? 14.218 -7.097 -12.083 1.00 75.81 129 LYS A N 1
ATOM 974 C CA . LYS A 1 129 ? 14.064 -8.288 -11.225 1.00 75.81 129 LYS A CA 1
ATOM 975 C C . LYS A 1 129 ? 13.214 -7.989 -9.991 1.00 75.81 129 LYS A C 1
ATOM 977 O O . LYS A 1 129 ? 12.446 -8.848 -9.573 1.00 75.81 129 LYS A O 1
ATOM 982 N N . ALA A 1 130 ? 13.347 -6.790 -9.428 1.00 73.94 130 ALA A N 1
ATOM 983 C CA . ALA A 1 130 ? 12.577 -6.323 -8.283 1.00 73.94 130 ALA A CA 1
ATOM 984 C C . ALA A 1 130 ? 11.090 -6.169 -8.629 1.00 73.94 130 ALA A C 1
ATOM 986 O O . ALA A 1 130 ? 10.245 -6.502 -7.805 1.00 73.94 130 ALA A O 1
ATOM 987 N N . GLU A 1 131 ? 10.767 -5.735 -9.849 1.00 72.12 131 GLU A N 1
ATOM 988 C CA . GLU A 1 131 ? 9.386 -5.609 -10.317 1.00 72.12 131 GLU A CA 1
ATOM 989 C C . GLU A 1 131 ? 8.711 -6.976 -10.507 1.00 72.12 131 GLU A C 1
ATOM 991 O O . GLU A 1 131 ? 7.618 -7.199 -9.987 1.00 72.12 131 GLU A O 1
ATOM 996 N N . ILE A 1 132 ? 9.402 -7.936 -11.135 1.00 77.75 132 ILE A N 1
ATOM 997 C CA . ILE A 1 132 ? 8.904 -9.315 -11.280 1.00 77.75 132 ILE A CA 1
ATOM 998 C C . ILE A 1 132 ? 8.748 -9.989 -9.908 1.00 77.75 132 ILE A C 1
ATOM 1000 O O . ILE A 1 132 ? 7.715 -10.599 -9.641 1.00 77.75 132 ILE A O 1
ATOM 1004 N N . LEU A 1 133 ? 9.746 -9.864 -9.022 1.00 81.38 133 LEU A N 1
ATOM 1005 C CA . LEU A 1 133 ? 9.676 -10.412 -7.661 1.00 81.38 133 LEU A CA 1
ATOM 1006 C C . LEU A 1 133 ? 8.539 -9.784 -6.853 1.00 81.38 133 LEU A C 1
ATOM 1008 O O . LEU A 1 133 ? 7.802 -10.507 -6.190 1.00 81.38 133 LEU A O 1
ATOM 1012 N N . GLY A 1 134 ? 8.375 -8.462 -6.932 1.00 76.56 134 GLY A N 1
ATOM 1013 C CA . GLY A 1 134 ? 7.284 -7.753 -6.271 1.00 76.56 134 GLY A CA 1
ATOM 1014 C C . GLY A 1 134 ? 5.923 -8.240 -6.755 1.00 76.56 134 GLY A C 1
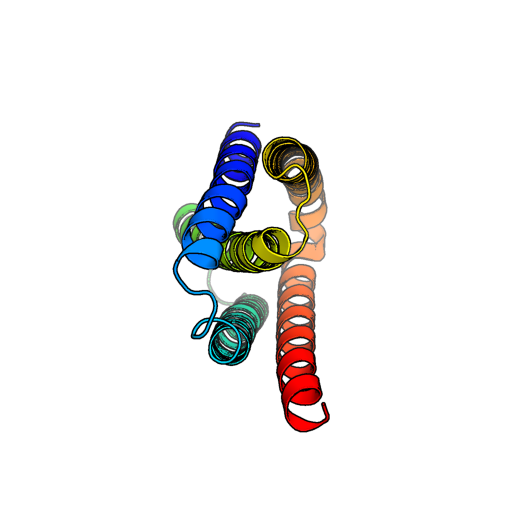ATOM 1015 O O . GLY A 1 134 ? 5.064 -8.566 -5.937 1.00 76.56 134 GLY A 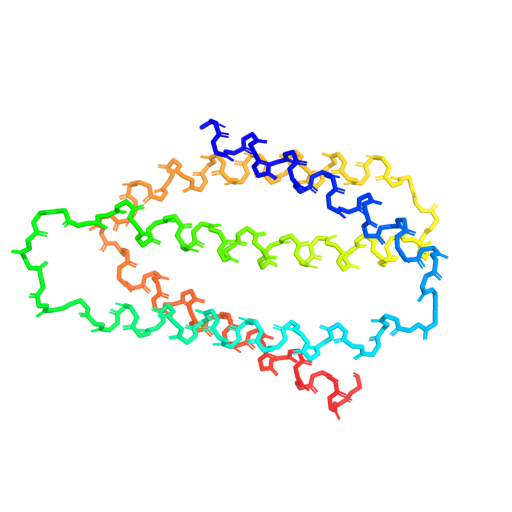O 1
ATOM 1016 N N . GLY A 1 135 ? 5.750 -8.384 -8.071 1.00 76.94 135 GLY A N 1
ATOM 1017 C CA . GLY A 1 135 ? 4.520 -8.922 -8.642 1.00 76.94 135 GLY A CA 1
ATOM 1018 C C . GLY A 1 135 ? 4.242 -10.369 -8.222 1.00 76.94 135 GLY A C 1
ATOM 1019 O O . GLY A 1 135 ? 3.108 -10.694 -7.873 1.00 76.94 135 GLY A O 1
ATOM 1020 N N . LEU A 1 136 ? 5.271 -11.221 -8.167 1.00 84.44 136 LEU A N 1
ATOM 1021 C CA . LEU A 1 136 ? 5.143 -12.612 -7.719 1.00 84.44 136 LEU A CA 1
ATOM 1022 C C . LEU A 1 136 ? 4.722 -12.702 -6.244 1.00 84.44 136 LEU A C 1
ATOM 1024 O O . LEU A 1 136 ? 3.846 -13.495 -5.900 1.00 84.44 136 LEU A O 1
ATOM 1028 N N . VAL A 1 137 ? 5.312 -11.865 -5.386 1.00 82.81 137 VAL A N 1
ATOM 1029 C CA . VAL A 1 137 ? 4.949 -11.768 -3.965 1.00 82.81 137 VAL A CA 1
ATOM 1030 C C . VAL A 1 137 ? 3.507 -11.285 -3.807 1.00 82.81 137 VAL A C 1
ATOM 1032 O O . VAL A 1 137 ? 2.763 -11.888 -3.038 1.00 82.81 137 VAL A O 1
ATOM 1035 N N . LEU A 1 138 ? 3.077 -10.265 -4.561 1.00 77.88 138 LEU A N 1
ATOM 1036 C CA . LEU A 1 138 ? 1.690 -9.781 -4.523 1.00 77.88 138 LEU A CA 1
ATOM 1037 C C . LEU A 1 138 ? 0.685 -10.866 -4.913 1.00 77.88 138 LEU A C 1
ATOM 1039 O O . LEU A 1 138 ? -0.312 -11.055 -4.215 1.00 77.88 138 LEU A O 1
ATOM 1043 N N . ILE A 1 139 ? 0.953 -11.596 -5.999 1.00 82.62 139 ILE A N 1
ATOM 1044 C CA . ILE A 1 139 ? 0.102 -12.717 -6.413 1.00 82.62 139 ILE A CA 1
ATOM 1045 C C . ILE A 1 139 ? 0.078 -13.784 -5.315 1.00 82.62 139 ILE A C 1
ATOM 1047 O O . ILE A 1 139 ? -0.997 -14.264 -4.968 1.00 82.62 139 ILE A O 1
ATOM 1051 N N . GLY A 1 140 ? 1.230 -14.114 -4.723 1.00 84.38 140 GLY A N 1
ATOM 1052 C CA . GLY A 1 140 ? 1.320 -15.058 -3.608 1.00 84.38 140 GLY A CA 1
ATOM 1053 C C . GLY A 1 140 ? 0.468 -14.654 -2.400 1.00 84.38 140 GLY A C 1
ATOM 1054 O O . GLY A 1 140 ? -0.264 -15.489 -1.870 1.00 84.38 140 GLY A O 1
ATOM 1055 N N . ILE A 1 141 ? 0.502 -13.376 -2.006 1.00 80.94 141 ILE A N 1
ATOM 1056 C CA . ILE A 1 141 ? -0.329 -12.836 -0.916 1.00 80.94 141 ILE A CA 1
ATOM 1057 C C . ILE A 1 141 ? -1.815 -12.905 -1.287 1.00 80.94 141 ILE A C 1
ATOM 1059 O O . ILE A 1 141 ? -2.622 -13.351 -0.475 1.00 80.94 141 ILE A O 1
ATOM 1063 N N . GLY A 1 142 ? -2.185 -12.536 -2.517 1.00 77.75 142 GLY A N 1
ATOM 1064 C CA . GLY A 1 142 ? -3.564 -12.663 -2.992 1.00 77.75 142 GLY A CA 1
ATOM 1065 C C . GLY A 1 142 ? -4.060 -14.110 -2.914 1.00 77.75 142 GLY A C 1
ATOM 1066 O O . GLY A 1 142 ? -5.102 -14.381 -2.319 1.00 77.75 142 GLY A O 1
ATOM 1067 N N . VAL A 1 143 ? -3.286 -15.058 -3.446 1.00 84.06 143 VAL A N 1
ATOM 1068 C CA . VAL A 1 143 ? -3.614 -16.492 -3.384 1.00 84.06 143 VAL A CA 1
ATOM 1069 C C . VAL A 1 143 ? -3.742 -16.979 -1.938 1.00 84.06 143 VAL A C 1
ATOM 1071 O O . VAL A 1 143 ? -4.662 -17.738 -1.643 1.00 84.06 143 VAL A O 1
ATOM 1074 N N . GLN A 1 144 ? -2.879 -16.522 -1.026 1.00 80.94 144 GLN A N 1
ATOM 1075 C CA . GLN A 1 144 ? -2.991 -16.835 0.403 1.00 80.94 144 GLN A CA 1
ATOM 1076 C C . GLN A 1 144 ? -4.300 -16.326 1.014 1.00 80.94 144 GLN A C 1
ATOM 1078 O O . GLN A 1 144 ? -4.977 -17.098 1.684 1.00 80.94 144 GLN A O 1
ATOM 1083 N N . ILE A 1 145 ? -4.705 -15.083 0.737 1.00 75.94 145 ILE A N 1
ATOM 1084 C CA . ILE A 1 145 ? -5.980 -14.525 1.225 1.00 75.94 145 ILE A CA 1
ATOM 1085 C C . ILE A 1 145 ? -7.167 -15.375 0.747 1.00 75.94 145 ILE A C 1
ATOM 1087 O O . ILE A 1 145 ? -8.066 -15.684 1.531 1.00 75.94 145 ILE A O 1
ATOM 1091 N N . LEU A 1 146 ? -7.154 -15.793 -0.524 1.00 76.88 146 LEU A N 1
ATOM 1092 C CA . LEU A 1 146 ? -8.197 -16.654 -1.085 1.00 76.88 146 LEU A CA 1
ATOM 1093 C C . LEU A 1 146 ? -8.208 -18.042 -0.428 1.00 76.88 146 LEU A C 1
ATOM 1095 O O . LEU A 1 146 ? -9.279 -18.586 -0.154 1.00 76.88 146 LEU A O 1
ATOM 1099 N N . TRP A 1 147 ? -7.028 -18.612 -0.170 1.00 79.69 147 TRP A N 1
ATOM 1100 C CA . TRP A 1 147 ? -6.905 -19.909 0.490 1.00 79.69 147 TRP A CA 1
ATOM 1101 C C . TRP A 1 147 ? -7.486 -19.853 1.901 1.00 79.69 147 TRP A C 1
ATOM 1103 O O . TRP A 1 147 ? -8.343 -20.679 2.219 1.00 79.69 147 TRP A O 1
ATOM 1113 N N . THR A 1 148 ? -7.077 -18.875 2.713 1.00 74.81 148 THR A N 1
ATOM 1114 C CA . THR A 1 148 ? -7.581 -18.690 4.081 1.00 74.81 148 THR A CA 1
ATOM 1115 C C . THR A 1 148 ? -9.102 -18.578 4.089 1.00 74.81 148 THR A C 1
ATOM 1117 O O . THR A 1 148 ? -9.757 -19.283 4.842 1.00 74.81 148 THR A O 1
ATOM 1120 N N . HIS A 1 149 ? -9.693 -17.822 3.160 1.00 71.88 149 HIS A N 1
ATOM 1121 C CA . HIS A 1 149 ? -11.151 -17.728 3.053 1.00 71.88 149 HIS A CA 1
ATOM 1122 C C . HIS A 1 149 ? -11.836 -19.076 2.749 1.00 71.88 149 HIS A C 1
ATOM 1124 O O . HIS A 1 149 ? -12.929 -19.347 3.239 1.00 71.88 149 HIS A O 1
ATOM 1130 N N . PHE A 1 150 ? -11.223 -19.931 1.927 1.00 71.81 150 PHE A N 1
ATOM 1131 C CA . PHE A 1 150 ? -11.777 -21.253 1.610 1.00 71.81 150 PHE A CA 1
ATOM 1132 C C . PHE A 1 150 ? -11.542 -22.304 2.703 1.00 71.81 150 PHE A C 1
ATOM 1134 O O . PHE A 1 150 ? -12.261 -23.302 2.726 1.00 71.81 150 PHE A O 1
ATOM 1141 N N . HIS A 1 151 ? -10.542 -22.118 3.570 1.00 67.44 151 HIS A N 1
ATOM 1142 C CA . HIS A 1 151 ? -10.151 -23.104 4.587 1.00 67.44 151 HIS A CA 1
ATOM 1143 C C . HIS A 1 151 ? -10.438 -22.680 6.039 1.00 67.44 151 HIS A C 1
ATOM 1145 O O . HIS A 1 151 ? -10.256 -23.513 6.927 1.00 67.44 151 HIS A O 1
ATOM 1151 N N . GLY A 1 152 ? -10.962 -21.469 6.266 1.00 49.53 152 GLY A N 1
ATOM 1152 C CA . GLY A 1 152 ? -11.355 -20.953 7.583 1.00 49.53 152 GLY A CA 1
ATOM 1153 C C . GLY A 1 152 ? -10.362 -19.947 8.139 1.00 49.53 152 GLY A C 1
ATOM 1154 O O . GLY A 1 152 ? -9.255 -20.377 8.528 1.00 49.53 152 GLY A O 1
#